Protein AF-A0A957HVT9-F1 (afdb_monomer_lite)

Secondary structure (DSSP, 8-state):
--HHHHHHHT--TTTTSHHHHHHHHHHTTSS---HHHHHHHH---HHHHHHHHTTT-

Structure (mmCIF, N/CA/C/O backbone):
data_AF-A0A957HVT9-F1
#
_entry.id   AF-A0A957HVT9-F1
#
loop_
_atom_site.group_PDB
_atom_site.id
_atom_site.type_symbol
_atom_site.label_atom_id
_atom_site.label_alt_id
_atom_site.label_comp_id
_atom_site.label_asym_id
_atom_site.label_entity_id
_atom_site.label_seq_id
_atom_site.pdbx_PDB_ins_code
_atom_site.Cartn_x
_atom_site.Cartn_y
_atom_site.Cartn_z
_atom_site.occupancy
_atom_site.B_iso_or_equiv
_atom_site.auth_seq_id
_atom_site.auth_comp_id
_atom_site.auth_asym_id
_atom_site.auth_atom_id
_atom_site.pdbx_PDB_model_num
ATOM 1 N N . MET A 1 1 ? -30.594 0.380 -18.619 1.00 52.75 1 MET A N 1
ATOM 2 C CA . MET A 1 1 ? -29.214 -0.000 -18.255 1.00 52.75 1 MET A CA 1
ATOM 3 C C . MET A 1 1 ? -28.882 0.822 -17.024 1.00 52.75 1 MET A C 1
ATOM 5 O O . MET A 1 1 ? -28.857 2.036 -17.164 1.00 52.75 1 MET A O 1
ATOM 9 N N . ASN A 1 2 ? -28.840 0.182 -15.846 1.00 56.38 2 ASN A N 1
ATOM 10 C CA . ASN A 1 2 ? -28.808 0.825 -14.522 1.00 56.38 2 ASN A CA 1
ATOM 11 C C . ASN A 1 2 ? -27.810 1.985 -14.468 1.00 56.38 2 ASN A C 1
ATOM 13 O O . ASN A 1 2 ? -26.645 1.795 -14.816 1.00 56.38 2 ASN A O 1
ATOM 17 N N . ASP A 1 3 ? -28.247 3.150 -13.990 1.00 63.78 3 ASP A N 1
ATOM 18 C CA . ASP A 1 3 ? -27.365 4.304 -13.771 1.00 63.78 3 ASP A CA 1
ATOM 19 C C . ASP A 1 3 ? -26.227 3.988 -12.779 1.00 63.78 3 ASP A C 1
ATOM 21 O O . ASP A 1 3 ? -25.134 4.531 -12.906 1.00 63.78 3 ASP A O 1
ATOM 25 N N . GLU A 1 4 ? -26.414 3.005 -11.891 1.00 63.66 4 GLU A N 1
ATOM 26 C CA . GLU A 1 4 ? -25.356 2.443 -11.033 1.00 63.66 4 GLU A CA 1
ATOM 27 C C . GLU A 1 4 ? -24.194 1.833 -11.833 1.00 63.66 4 GLU A C 1
ATOM 29 O O . GLU A 1 4 ? -23.028 1.996 -11.478 1.00 63.66 4 GLU A O 1
ATOM 34 N N . LEU A 1 5 ? -24.491 1.166 -12.954 1.00 63.84 5 LEU A N 1
ATOM 35 C CA . LEU A 1 5 ? -23.466 0.559 -13.801 1.00 63.84 5 LEU A CA 1
ATOM 36 C C . LEU A 1 5 ? -22.715 1.620 -14.616 1.00 63.84 5 LEU A C 1
ATOM 38 O O . LEU A 1 5 ? -21.542 1.437 -14.916 1.00 63.84 5 LEU A O 1
ATOM 42 N N . ARG A 1 6 ? -23.364 2.746 -14.947 1.00 63.66 6 ARG A N 1
ATOM 43 C CA . ARG A 1 6 ? -22.697 3.887 -15.596 1.00 63.66 6 ARG A CA 1
ATOM 44 C C . ARG A 1 6 ? -21.681 4.548 -14.670 1.00 63.66 6 ARG A C 1
ATOM 46 O O . ARG A 1 6 ? -20.585 4.841 -15.128 1.00 63.66 6 ARG A O 1
ATOM 53 N N . GLY A 1 7 ? -21.998 4.690 -13.381 1.00 62.53 7 GLY A N 1
ATOM 54 C CA . GLY A 1 7 ? -21.037 5.166 -12.379 1.00 62.53 7 GLY A CA 1
ATOM 55 C C . GLY A 1 7 ? -19.834 4.230 -12.211 1.00 62.53 7 GLY A C 1
ATOM 56 O O . GLY A 1 7 ? -18.720 4.693 -11.996 1.00 62.53 7 GLY A O 1
ATOM 57 N N . LEU A 1 8 ? -20.034 2.919 -12.396 1.00 62.06 8 LEU A N 1
ATOM 58 C CA . LEU A 1 8 ? -18.949 1.932 -12.419 1.00 62.06 8 LEU A CA 1
ATOM 59 C C . LEU A 1 8 ? -18.075 2.011 -13.682 1.00 62.06 8 LEU A C 1
ATOM 61 O O . LEU A 1 8 ? -16.927 1.587 -13.663 1.00 62.06 8 LEU A O 1
ATOM 65 N N . ILE A 1 9 ? -18.611 2.508 -14.797 1.00 60.16 9 ILE A N 1
ATOM 66 C CA . ILE A 1 9 ? -17.844 2.722 -16.036 1.00 60.16 9 ILE A CA 1
ATOM 67 C C . ILE A 1 9 ? -17.000 4.001 -15.929 1.00 60.16 9 ILE A C 1
ATOM 69 O O . ILE A 1 9 ? -15.925 4.072 -16.520 1.00 60.16 9 ILE A O 1
ATOM 73 N N . ASP A 1 10 ? -17.438 4.957 -15.108 1.00 60.66 10 ASP A N 1
ATOM 74 C CA . ASP A 1 10 ? -16.656 6.118 -14.668 1.00 60.66 10 ASP A CA 1
ATOM 75 C C . ASP A 1 10 ? -15.705 5.797 -13.496 1.00 60.66 10 ASP A C 1
ATOM 77 O O . ASP A 1 10 ? -15.167 6.717 -12.876 1.00 60.66 10 ASP A O 1
ATOM 81 N N . LEU A 1 11 ? -15.458 4.506 -13.193 1.00 59.66 11 LEU A N 1
ATOM 82 C CA . LEU A 1 11 ? -14.447 4.109 -12.211 1.00 59.66 11 LEU A CA 1
ATOM 83 C C . LEU A 1 11 ? -13.131 4.793 -12.572 1.00 59.66 11 LEU A C 1
ATOM 85 O O . LEU A 1 11 ? -12.616 4.646 -13.684 1.00 59.66 11 LEU A O 1
ATOM 89 N N . ASP A 1 12 ? -12.629 5.560 -11.611 1.00 61.47 12 ASP A N 1
ATOM 90 C CA . ASP A 1 12 ? -11.521 6.481 -11.774 1.00 61.47 12 ASP A CA 1
ATOM 91 C C . ASP A 1 12 ? -10.391 5.872 -12.628 1.00 61.47 12 ASP A C 1
ATOM 93 O O . ASP A 1 12 ? -9.944 4.735 -12.415 1.00 61.47 12 ASP A O 1
ATOM 97 N N . ARG A 1 13 ? -9.898 6.629 -13.617 1.00 60.44 13 ARG A N 1
ATOM 98 C CA . ARG A 1 13 ? -8.773 6.218 -14.481 1.00 60.44 13 ARG A CA 1
ATOM 99 C C . ARG A 1 13 ? -7.520 5.895 -13.669 1.00 60.44 13 ARG A C 1
ATOM 101 O O . ARG A 1 13 ? -6.608 5.237 -14.167 1.00 60.44 13 ARG A O 1
ATOM 108 N N . VAL A 1 14 ? -7.481 6.335 -12.415 1.00 62.03 14 VAL A N 1
ATOM 109 C CA . VAL A 1 14 ? -6.488 5.931 -11.432 1.00 62.03 14 VAL A CA 1
ATOM 110 C C . VAL A 1 14 ? -6.556 4.413 -11.188 1.00 62.03 14 VAL A C 1
ATOM 112 O O . VAL A 1 14 ? -5.556 3.738 -11.389 1.00 62.03 14 VAL A O 1
ATOM 115 N N . ILE A 1 15 ? -7.683 3.782 -10.877 1.00 63.47 15 ILE A N 1
ATOM 116 C CA . ILE A 1 15 ? -7.673 2.362 -10.447 1.00 63.47 15 ILE A CA 1
ATOM 117 C C . ILE A 1 15 ? -7.408 1.368 -11.604 1.00 63.47 15 ILE A C 1
ATOM 119 O O . ILE A 1 15 ? -7.053 0.217 -11.370 1.00 63.47 15 ILE A O 1
ATOM 123 N N . HIS A 1 16 ? -7.469 1.817 -12.861 1.00 67.25 16 HIS A N 1
ATOM 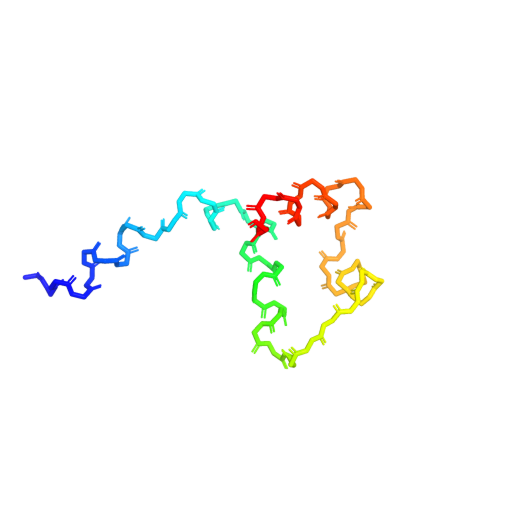124 C CA . HIS A 1 16 ? -7.228 0.978 -14.043 1.00 67.25 16 HIS A CA 1
ATOM 125 C C . HIS A 1 16 ? -5.822 0.349 -14.123 1.00 67.25 16 HIS A C 1
ATOM 127 O O . HIS A 1 16 ? -5.643 -0.654 -14.814 1.00 67.25 16 HIS A O 1
ATOM 133 N N . GLU A 1 17 ? -4.811 0.910 -13.451 1.00 80.62 17 GLU A N 1
ATOM 134 C CA . GLU A 1 17 ? -3.483 0.287 -13.415 1.00 80.62 17 GLU A CA 1
ATOM 135 C C . GLU A 1 17 ? -3.476 -0.893 -12.421 1.00 80.62 17 GLU A C 1
ATOM 137 O O . GLU A 1 17 ? -3.767 -0.677 -11.240 1.00 80.62 17 GLU A O 1
ATOM 142 N N . PRO A 1 18 ? -3.083 -2.119 -12.838 1.00 86.38 18 PRO A N 1
ATOM 143 C CA . PRO A 1 18 ? -3.171 -3.325 -12.004 1.00 86.38 18 PRO A CA 1
ATOM 144 C C . PRO A 1 18 ? -2.532 -3.191 -10.618 1.00 86.38 18 PRO A C 1
ATOM 146 O O . PRO A 1 18 ? -3.047 -3.724 -9.639 1.00 86.38 18 PRO A O 1
ATOM 149 N N . ALA A 1 19 ? -1.433 -2.440 -10.520 1.00 90.62 19 ALA A N 1
ATOM 150 C CA . ALA A 1 19 ? -0.748 -2.198 -9.258 1.00 90.62 19 ALA A CA 1
ATOM 151 C C . ALA A 1 19 ? -1.582 -1.359 -8.275 1.00 90.62 19 ALA A C 1
ATOM 153 O O . ALA A 1 19 ? -1.587 -1.661 -7.086 1.00 90.62 19 A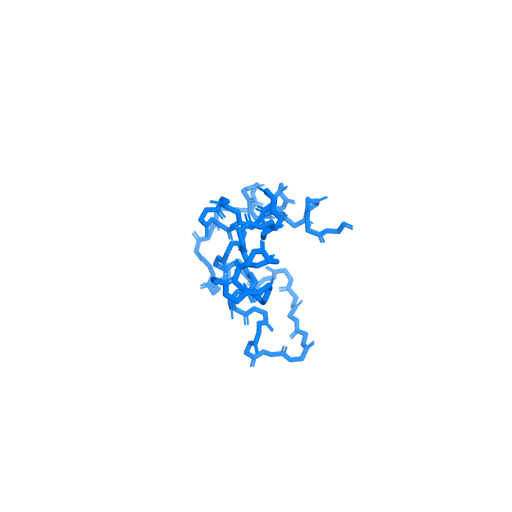LA A O 1
ATOM 154 N N . ARG A 1 20 ? -2.326 -0.344 -8.741 1.00 90.62 20 ARG A N 1
ATOM 155 C CA . ARG A 1 20 ? -3.200 0.452 -7.862 1.00 90.62 20 ARG A CA 1
ATOM 156 C C . ARG A 1 20 ? -4.413 -0.346 -7.417 1.00 90.62 20 ARG A C 1
ATOM 158 O O . ARG A 1 20 ? -4.735 -0.307 -6.238 1.00 90.62 20 ARG A O 1
ATOM 165 N N . LEU A 1 21 ? -5.008 -1.136 -8.312 1.00 90.94 21 LEU A N 1
ATOM 166 C CA . LEU A 1 21 ? -6.076 -2.057 -7.928 1.00 90.94 21 LEU A CA 1
ATOM 167 C C . LEU A 1 21 ? -5.608 -3.047 -6.852 1.00 90.94 21 LEU A C 1
ATOM 169 O O . LEU A 1 21 ? -6.320 -3.256 -5.875 1.00 90.94 21 LEU A O 1
ATOM 173 N N . LEU A 1 22 ? -4.402 -3.609 -6.993 1.00 93.69 22 LEU A N 1
ATOM 174 C CA . LEU A 1 22 ? -3.818 -4.498 -5.987 1.00 93.69 22 LEU A CA 1
ATOM 175 C C . LEU A 1 22 ? -3.611 -3.784 -4.642 1.00 93.69 22 LEU A C 1
ATOM 177 O O . LEU A 1 22 ? -4.005 -4.321 -3.609 1.00 93.69 22 LEU A O 1
ATOM 181 N N . ILE A 1 23 ? -3.051 -2.569 -4.646 1.00 94.19 23 ILE A N 1
ATOM 182 C CA . ILE A 1 23 ? -2.869 -1.763 -3.428 1.00 94.19 23 ILE A CA 1
ATOM 183 C C . ILE A 1 23 ? -4.221 -1.508 -2.742 1.00 94.19 23 ILE A C 1
ATOM 185 O O . ILE A 1 23 ? -4.354 -1.761 -1.547 1.00 94.19 23 ILE A O 1
ATOM 189 N N . THR A 1 24 ? -5.242 -1.063 -3.484 1.00 92.94 24 THR A N 1
ATOM 190 C CA . THR A 1 24 ? -6.581 -0.793 -2.935 1.00 92.94 24 THR A CA 1
ATOM 191 C C . THR A 1 24 ? -7.268 -2.068 -2.441 1.00 92.94 24 THR A C 1
ATOM 193 O O . THR A 1 24 ? -7.925 -2.043 -1.403 1.00 92.94 24 T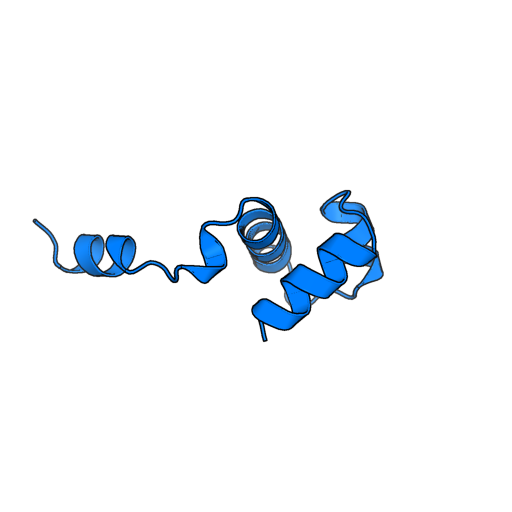HR A O 1
ATOM 196 N N . ALA A 1 25 ? -7.088 -3.198 -3.131 1.00 93.75 25 ALA A N 1
ATOM 197 C CA . ALA A 1 25 ? -7.609 -4.488 -2.691 1.00 93.75 25 ALA A CA 1
ATOM 198 C C . ALA A 1 25 ? -6.987 -4.921 -1.356 1.00 93.75 25 ALA A C 1
ATOM 200 O O . ALA A 1 25 ? -7.722 -5.307 -0.450 1.00 93.75 25 ALA A O 1
ATOM 201 N N . VAL A 1 26 ? -5.667 -4.789 -1.188 1.00 95.88 26 VAL A N 1
ATOM 202 C CA . VAL A 1 26 ? -4.993 -5.069 0.093 1.00 95.88 26 VAL A CA 1
ATOM 203 C C . VAL A 1 26 ? -5.512 -4.139 1.192 1.00 95.88 26 VAL A C 1
ATOM 205 O O . VAL A 1 26 ? -5.915 -4.615 2.253 1.00 95.88 26 VAL A O 1
ATOM 208 N N . LEU A 1 27 ? -5.583 -2.831 0.927 1.00 95.38 27 LEU A N 1
ATOM 209 C CA . LEU A 1 27 ? -6.090 -1.844 1.885 1.00 95.38 27 LEU A CA 1
ATOM 210 C C . LEU A 1 27 ? -7.550 -2.087 2.278 1.00 95.38 27 LEU A C 1
ATOM 212 O O . LEU A 1 27 ? -7.915 -1.811 3.409 1.00 95.38 27 LEU A O 1
ATOM 216 N N . SER A 1 28 ? -8.376 -2.663 1.403 1.00 95.50 28 SER A N 1
ATOM 217 C CA . SER A 1 28 ? -9.771 -2.984 1.740 1.00 95.50 28 SER A CA 1
ATOM 218 C C . SER A 1 28 ? -9.923 -4.044 2.841 1.00 95.50 28 SER A C 1
ATOM 220 O O . SER A 1 28 ? -11.007 -4.199 3.400 1.00 95.50 28 SER A O 1
ATOM 222 N N . THR A 1 29 ? -8.850 -4.778 3.158 1.00 96.25 29 THR A N 1
ATOM 223 C CA . THR A 1 29 ? -8.857 -5.859 4.159 1.00 96.25 29 THR A CA 1
ATOM 224 C C . THR A 1 29 ? -8.396 -5.419 5.548 1.00 96.25 29 THR A C 1
ATOM 226 O O . THR A 1 29 ? -8.490 -6.197 6.497 1.00 96.25 29 THR A O 1
ATOM 229 N N . VAL A 1 30 ? -7.902 -4.186 5.682 1.00 96.31 30 VAL A N 1
ATOM 230 C CA . VAL A 1 30 ? -7.304 -3.652 6.912 1.00 96.31 30 VAL A CA 1
ATOM 231 C C . VAL A 1 30 ? -7.792 -2.227 7.170 1.00 96.31 30 VAL A C 1
ATOM 233 O O . VAL A 1 30 ? -8.104 -1.493 6.244 1.00 96.31 30 VAL A O 1
ATOM 236 N N . GLU A 1 31 ? -7.849 -1.804 8.433 1.00 96.75 31 GLU A N 1
ATOM 237 C CA . GLU A 1 31 ? -8.218 -0.416 8.767 1.00 96.75 31 GLU A CA 1
ATOM 238 C C . GLU A 1 31 ? -7.124 0.580 8.345 1.00 96.75 31 GLU A C 1
ATOM 240 O O . GLU A 1 31 ? -7.406 1.687 7.894 1.00 96.75 31 GLU A O 1
ATOM 245 N N . SER A 1 32 ? -5.859 0.17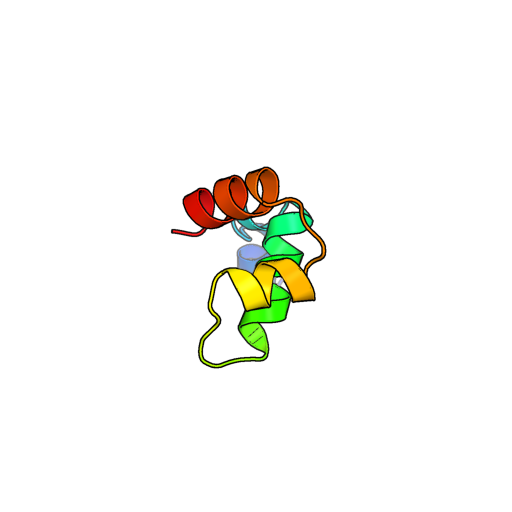7 8.473 1.00 95.38 32 SER A N 1
ATOM 246 C CA . SER A 1 32 ? -4.700 0.926 7.995 1.00 95.38 32 SER A CA 1
ATOM 247 C C . SER A 1 32 ? -3.525 -0.016 7.737 1.00 95.38 32 SER A C 1
ATOM 249 O O . SER A 1 32 ? -3.473 -1.129 8.264 1.00 95.38 32 SER A O 1
ATOM 251 N N . ALA A 1 33 ? -2.578 0.430 6.916 1.00 96.69 33 ALA A N 1
ATOM 252 C CA . ALA A 1 33 ? -1.339 -0.281 6.637 1.00 96.69 33 ALA A CA 1
ATOM 253 C C . ALA A 1 33 ? -0.176 0.706 6.549 1.00 96.69 33 ALA A C 1
ATOM 255 O O . ALA A 1 33 ? -0.335 1.819 6.046 1.00 96.69 33 ALA A O 1
ATOM 256 N N . ASP A 1 34 ? 1.002 0.278 6.999 1.00 97.50 34 ASP A N 1
ATOM 257 C CA . ASP A 1 34 ? 2.237 1.006 6.736 1.00 97.50 34 ASP A CA 1
ATOM 258 C C . ASP A 1 34 ? 2.848 0.614 5.378 1.00 97.50 34 ASP A C 1
ATOM 260 O O . ASP A 1 34 ? 2.415 -0.319 4.690 1.00 97.50 34 ASP A O 1
ATOM 264 N N . PHE A 1 35 ? 3.885 1.347 4.976 1.00 96.56 35 PHE A N 1
ATOM 265 C CA . PHE A 1 35 ? 4.551 1.125 3.698 1.00 96.56 35 PHE A CA 1
ATOM 266 C C . PHE A 1 35 ? 5.201 -0.265 3.590 1.00 96.56 35 PHE A C 1
ATOM 268 O O . PHE A 1 35 ? 5.203 -0.849 2.508 1.00 96.56 35 PHE A O 1
ATOM 275 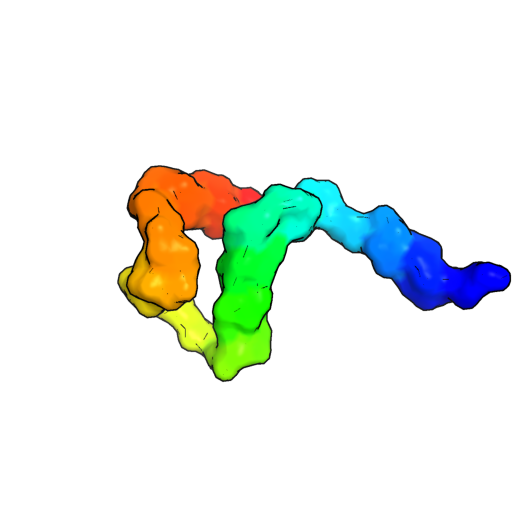N N . LEU A 1 36 ? 5.772 -0.802 4.675 1.00 97.94 36 LEU A N 1
ATOM 276 C CA . LEU A 1 36 ? 6.441 -2.105 4.642 1.00 97.94 36 LEU A CA 1
ATOM 277 C C . LEU A 1 36 ? 5.424 -3.232 4.498 1.00 97.94 36 LEU A C 1
ATOM 279 O O . LEU A 1 36 ? 5.648 -4.145 3.708 1.00 97.94 36 LEU A O 1
ATOM 283 N N . TYR A 1 37 ? 4.292 -3.139 5.190 1.00 98.06 37 TYR A N 1
ATOM 284 C CA . TYR A 1 37 ? 3.182 -4.063 5.027 1.00 98.06 37 TYR A CA 1
ATOM 285 C C . TYR A 1 37 ? 2.729 -4.120 3.566 1.00 98.06 37 TYR A C 1
ATOM 287 O O . TYR A 1 37 ? 2.676 -5.201 2.983 1.00 98.06 37 TYR A O 1
ATOM 295 N N . LEU A 1 38 ? 2.480 -2.963 2.941 1.00 97.44 38 LEU A N 1
ATOM 296 C CA . LEU A 1 38 ? 2.082 -2.902 1.532 1.00 97.44 38 LEU A CA 1
ATOM 297 C C . LEU A 1 38 ? 3.174 -3.432 0.598 1.00 97.44 38 LEU A C 1
ATOM 299 O O . LEU A 1 38 ? 2.868 -4.151 -0.350 1.00 97.44 38 LEU A O 1
ATOM 303 N N . LEU A 1 39 ? 4.445 -3.131 0.869 1.00 98.00 39 LEU A N 1
ATOM 304 C CA . LEU A 1 39 ? 5.573 -3.640 0.088 1.00 98.00 39 LEU A CA 1
ATOM 305 C C . LEU A 1 39 ? 5.634 -5.172 0.114 1.00 98.00 39 LEU A C 1
ATOM 307 O O . LEU A 1 39 ? 5.831 -5.796 -0.925 1.00 98.00 39 LEU A O 1
ATOM 311 N N . HIS A 1 40 ? 5.432 -5.772 1.287 1.00 97.94 40 HIS A N 1
ATOM 312 C CA . HIS A 1 40 ? 5.428 -7.221 1.448 1.00 97.94 40 HIS A CA 1
ATOM 313 C C . HIS A 1 40 ? 4.172 -7.874 0.861 1.00 97.94 40 HIS A C 1
ATOM 315 O O . HIS A 1 40 ? 4.287 -8.901 0.204 1.00 97.94 40 HIS A O 1
ATOM 321 N N . ALA A 1 41 ? 2.993 -7.281 1.058 1.00 97.12 41 ALA A N 1
ATOM 322 C CA . ALA A 1 41 ? 1.723 -7.849 0.606 1.00 97.12 41 ALA A CA 1
ATOM 323 C C . ALA A 1 41 ? 1.511 -7.747 -0.913 1.00 97.12 41 ALA A C 1
ATOM 325 O O . ALA A 1 41 ? 0.820 -8.579 -1.494 1.00 97.12 41 ALA A O 1
ATOM 326 N N . THR A 1 42 ? 2.074 -6.719 -1.557 1.00 96.12 42 THR A N 1
ATOM 327 C CA . THR A 1 42 ? 1.892 -6.476 -2.999 1.00 96.12 42 THR A CA 1
ATOM 328 C C . THR A 1 42 ? 3.043 -6.994 -3.861 1.00 96.12 42 THR A C 1
ATOM 330 O O . THR A 1 42 ? 2.908 -7.015 -5.082 1.00 96.12 42 THR A O 1
ATOM 333 N N . GLU A 1 43 ? 4.1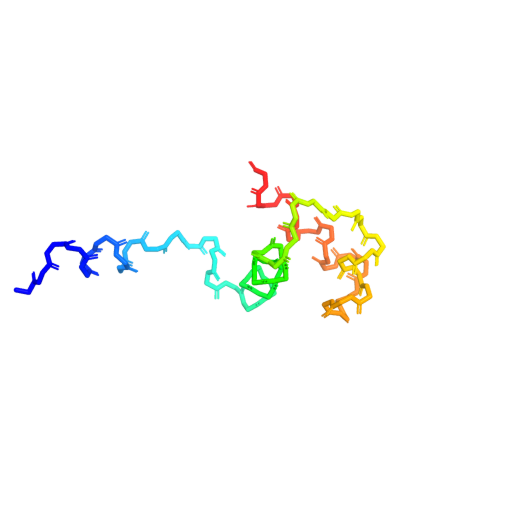78 -7.359 -3.250 1.00 96.94 43 GLU A N 1
ATOM 334 C CA . GLU A 1 43 ? 5.428 -7.758 -3.923 1.00 96.94 43 GLU A CA 1
ATOM 335 C C . GLU A 1 43 ? 5.946 -6.745 -4.967 1.00 96.94 43 GLU A C 1
ATOM 337 O O . GLU A 1 43 ? 6.787 -7.052 -5.816 1.00 96.94 43 GLU A O 1
ATOM 342 N N . LEU A 1 44 ? 5.474 -5.499 -4.906 1.00 96.31 44 LEU A N 1
ATOM 343 C CA . LEU A 1 44 ? 5.951 -4.425 -5.764 1.00 96.31 44 LEU A CA 1
ATOM 344 C C . LEU A 1 44 ? 7.364 -4.004 -5.356 1.00 96.31 44 LEU A C 1
ATOM 346 O O . LEU A 1 44 ? 7.789 -4.120 -4.207 1.00 96.31 44 LEU A O 1
ATOM 350 N N . THR A 1 45 ? 8.108 -3.429 -6.298 1.00 97.50 45 THR A N 1
ATOM 351 C CA . THR A 1 45 ? 9.358 -2.754 -5.942 1.00 97.50 45 THR A CA 1
ATOM 352 C C . THR A 1 45 ? 9.056 -1.462 -5.182 1.00 97.50 45 THR A C 1
ATOM 354 O O . THR A 1 45 ? 8.028 -0.821 -5.410 1.00 97.50 45 THR A O 1
ATOM 357 N N . LYS A 1 46 ? 9.987 -1.024 -4.323 1.00 97.31 46 LYS A N 1
ATOM 358 C CA . LYS A 1 46 ? 9.870 0.239 -3.569 1.00 97.31 46 LYS A CA 1
ATOM 359 C C . LYS A 1 46 ? 9.474 1.426 -4.450 1.00 97.31 46 LYS A C 1
ATOM 361 O O . LYS A 1 46 ? 8.560 2.160 -4.099 1.00 97.31 46 LYS A O 1
ATOM 366 N N . GLY A 1 47 ? 10.147 1.589 -5.592 1.00 96.31 47 GLY A N 1
ATOM 367 C CA . GLY A 1 47 ? 9.877 2.688 -6.521 1.00 96.31 47 GLY A CA 1
ATOM 368 C C . GLY A 1 47 ? 8.469 2.622 -7.105 1.00 96.31 47 GLY A C 1
ATOM 369 O O . GLY A 1 47 ? 7.769 3.629 -7.107 1.00 96.31 47 GLY A O 1
ATOM 370 N N . ASN A 1 48 ? 8.031 1.431 -7.524 1.00 94.38 48 ASN A N 1
ATOM 371 C CA . ASN A 1 48 ? 6.705 1.264 -8.109 1.00 94.38 48 ASN A CA 1
ATOM 372 C C . ASN A 1 48 ? 5.601 1.522 -7.073 1.00 94.38 48 ASN A C 1
ATOM 374 O O . ASN A 1 48 ? 4.662 2.268 -7.338 1.00 94.38 48 ASN A O 1
ATOM 378 N N . LEU A 1 49 ? 5.758 0.983 -5.858 1.00 96.38 49 LEU A N 1
ATOM 379 C CA . LEU A 1 49 ? 4.827 1.224 -4.758 1.00 96.38 49 LEU A CA 1
ATOM 380 C C . LEU A 1 49 ? 4.741 2.717 -4.405 1.00 96.38 49 LEU A C 1
ATOM 382 O O . LEU A 1 49 ? 3.642 3.260 -4.351 1.00 96.38 49 LEU A O 1
ATOM 386 N N . SER A 1 50 ? 5.876 3.403 -4.230 1.00 95.88 50 SER A N 1
ATOM 387 C CA . SER A 1 50 ? 5.891 4.844 -3.938 1.00 95.88 50 SER A CA 1
ATOM 388 C C . SER A 1 50 ? 5.225 5.674 -5.040 1.00 95.88 50 SER A C 1
ATOM 390 O O . SER A 1 50 ? 4.408 6.539 -4.735 1.00 95.88 50 SER A O 1
ATOM 392 N N . SER A 1 51 ? 5.520 5.403 -6.317 1.00 93.50 51 SER A N 1
ATOM 393 C CA . SER A 1 51 ? 4.911 6.129 -7.439 1.00 93.50 51 SER A CA 1
ATOM 394 C C . SER A 1 51 ? 3.401 5.908 -7.549 1.00 93.50 51 SER A C 1
ATOM 396 O O . SER A 1 51 ? 2.679 6.827 -7.931 1.00 93.50 51 SER A O 1
ATOM 398 N N . HIS A 1 52 ? 2.910 4.711 -7.220 1.00 92.69 52 HIS A N 1
ATOM 399 C CA . HIS A 1 52 ? 1.476 4.433 -7.217 1.00 92.69 52 HIS A CA 1
ATOM 400 C C . HIS A 1 52 ? 0.759 5.035 -6.003 1.00 92.69 52 HIS A C 1
ATOM 402 O O . HIS A 1 52 ? -0.332 5.566 -6.189 1.00 92.69 52 HIS A O 1
ATOM 408 N N . LEU A 1 53 ? 1.365 5.014 -4.808 1.00 92.06 53 LEU A N 1
ATOM 409 C CA . LEU A 1 53 ? 0.801 5.638 -3.602 1.00 92.06 53 LEU A CA 1
ATOM 410 C C . LEU A 1 53 ? 0.667 7.160 -3.744 1.00 92.06 53 LEU A C 1
ATOM 412 O O . LEU A 1 53 ? -0.384 7.698 -3.431 1.00 92.06 53 LEU A O 1
ATOM 416 N N . MET A 1 54 ? 1.661 7.837 -4.327 1.00 89.31 54 MET A N 1
ATOM 417 C CA . MET A 1 54 ? 1.589 9.279 -4.622 1.00 89.31 54 MET A CA 1
ATOM 418 C C . MET A 1 54 ? 0.439 9.682 -5.559 1.00 89.31 54 MET A C 1
ATOM 420 O O . MET A 1 54 ? 0.123 10.860 -5.657 1.00 89.31 54 MET A O 1
ATOM 424 N N . ARG A 1 55 ? -0.112 8.736 -6.331 1.00 81.94 55 ARG A N 1
ATOM 425 C CA . ARG A 1 55 ? -1.252 8.968 -7.236 1.00 81.94 55 ARG A CA 1
ATOM 426 C C . ARG A 1 55 ? -2.583 8.498 -6.638 1.00 81.94 55 ARG A C 1
ATOM 428 O O . ARG A 1 55 ? -3.600 8.629 -7.313 1.00 81.94 55 ARG A O 1
ATOM 435 N N . LEU A 1 56 ? -2.542 7.846 -5.473 1.00 76.06 56 LEU A N 1
ATOM 436 C CA . LEU A 1 56 ? -3.710 7.432 -4.693 1.00 76.06 56 LEU A CA 1
ATOM 437 C C . LEU A 1 56 ? -4.091 8.484 -3.637 1.00 76.06 56 LEU A C 1
ATOM 439 O O . LEU A 1 56 ? -5.249 8.498 -3.228 1.00 76.06 56 LEU A O 1
ATOM 443 N N . GLU A 1 57 ? -3.139 9.324 -3.212 1.00 57.06 57 GLU A N 1
ATOM 444 C CA . GLU A 1 57 ? -3.400 10.610 -2.536 1.00 57.06 57 GLU A CA 1
ATOM 445 C C . GLU A 1 57 ? -3.978 11.652 -3.505 1.00 57.06 57 GLU A C 1
ATOM 447 O O . GLU A 1 57 ? -4.871 12.410 -3.063 1.00 57.06 57 GLU A O 1
#

Foldseek 3Di:
DDVVVVVVVVPDPLCPPPLLVQLVVVCVVDVDDDPVRSCVSSVDDPVVSVVSVVSVD

Sequence (57 aa):
MNDELRGLIDLDRVIHEPARLLITAVLSTVESADFLYLLHATELTKGNLSSHLMRLE

Radius of gyration: 13.16 Å; chains: 1; bounding box: 39×18×27 Å

pLDDT: mean 84.14, std 15.6, range [52.75, 98.06]